Protein AF-C2ELB5-F1 (afdb_monomer_lite)

Sequence (80 aa):
GDGGLFNGILARYLSLVVECVPTPGRHGTEAVAIARRIVLATAEQVWRFRLEVDGLPVFSADWSKDATMPQAGGLVGATI

Secondary structure (DSSP, 8-state):
-THHHHHHHHHHHHHHHHHH----HHHHHHHHHHHHHHHHHHHHHHHHTPEEETTEEE--SSTTS--------S------

Structure (mmCIF, N/CA/C/O backbone):
data_AF-C2ELB5-F1
#
_entry.id   AF-C2ELB5-F1
#
loop_
_atom_site.group_PDB
_atom_site.id
_atom_site.type_symbol
_atom_site.label_atom_id
_atom_site.label_alt_id
_atom_site.label_comp_id
_atom_site.label_asym_id
_atom_site.label_entity_id
_atom_site.label_seq_id
_atom_site.pdbx_PDB_ins_code
_atom_site.Cartn_x
_atom_site.Cartn_y
_atom_site.Cartn_z
_atom_site.occupancy
_atom_site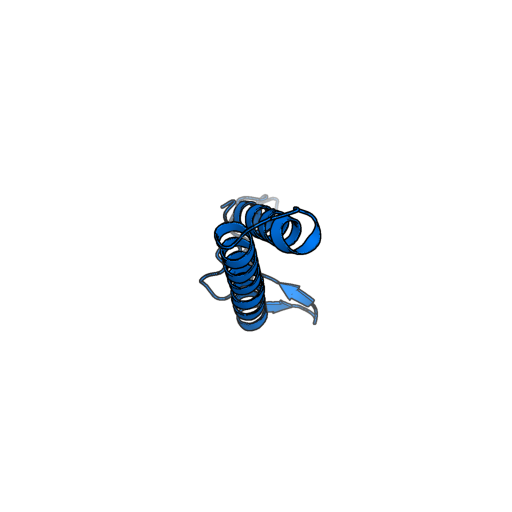.B_iso_or_equiv
_atom_site.auth_seq_id
_atom_site.auth_comp_id
_atom_site.auth_asym_id
_atom_site.auth_atom_id
_atom_site.pdbx_PDB_model_num
ATOM 1 N N . GLY A 1 1 ? 14.834 9.408 -6.917 1.00 67.94 1 GLY A N 1
ATOM 2 C CA . GLY A 1 1 ? 14.825 10.005 -5.565 1.00 67.94 1 GLY A CA 1
ATOM 3 C C . GLY A 1 1 ? 14.115 9.078 -4.595 1.00 67.94 1 GLY A C 1
ATOM 4 O O . GLY A 1 1 ? 13.721 7.996 -5.013 1.00 67.94 1 GLY A O 1
ATOM 5 N N . ASP A 1 2 ? 13.900 9.517 -3.352 1.00 76.25 2 ASP A N 1
ATOM 6 C CA . ASP A 1 2 ? 13.422 8.681 -2.226 1.00 76.25 2 ASP A CA 1
ATOM 7 C C . ASP A 1 2 ? 11.896 8.469 -2.172 1.00 76.25 2 ASP A C 1
ATOM 9 O O . ASP A 1 2 ? 11.361 7.993 -1.171 1.00 76.25 2 ASP A O 1
ATOM 13 N N . GLY A 1 3 ? 11.168 8.812 -3.241 1.00 78.94 3 GLY A N 1
ATOM 14 C CA . GLY A 1 3 ? 9.702 8.725 -3.289 1.00 78.94 3 GLY A CA 1
ATOM 15 C C . GLY A 1 3 ? 9.170 7.339 -2.913 1.00 78.94 3 GLY A C 1
ATOM 16 O O . GLY A 1 3 ? 8.255 7.229 -2.101 1.00 78.94 3 GLY A O 1
ATOM 17 N N . GLY A 1 4 ? 9.814 6.275 -3.402 1.00 87.06 4 GLY A N 1
ATOM 18 C CA . GLY A 1 4 ? 9.443 4.898 -3.073 1.00 87.06 4 GLY A CA 1
ATOM 19 C C . GLY A 1 4 ? 9.623 4.555 -1.589 1.00 87.06 4 GLY A C 1
ATOM 20 O O . GLY A 1 4 ? 8.800 3.834 -1.028 1.00 87.06 4 GLY A O 1
ATOM 21 N N . LEU A 1 5 ? 10.647 5.113 -0.929 1.00 90.50 5 LEU A N 1
ATOM 22 C CA . LEU A 1 5 ? 10.891 4.901 0.500 1.00 90.50 5 LEU A CA 1
ATOM 23 C C . LEU A 1 5 ? 9.791 5.555 1.342 1.00 90.50 5 LEU A C 1
ATOM 25 O O . LEU A 1 5 ? 9.197 4.896 2.195 1.00 90.50 5 LEU A O 1
ATOM 29 N N . PHE A 1 6 ? 9.485 6.829 1.085 1.00 92.88 6 PHE A N 1
ATOM 30 C CA . PHE A 1 6 ? 8.437 7.538 1.825 1.00 92.88 6 PHE A CA 1
ATOM 31 C C . PHE A 1 6 ? 7.055 6.931 1.589 1.00 92.88 6 PHE A C 1
ATOM 33 O O . PHE A 1 6 ? 6.298 6.749 2.544 1.00 92.88 6 PHE A O 1
ATOM 40 N N . ASN A 1 7 ? 6.753 6.536 0.352 1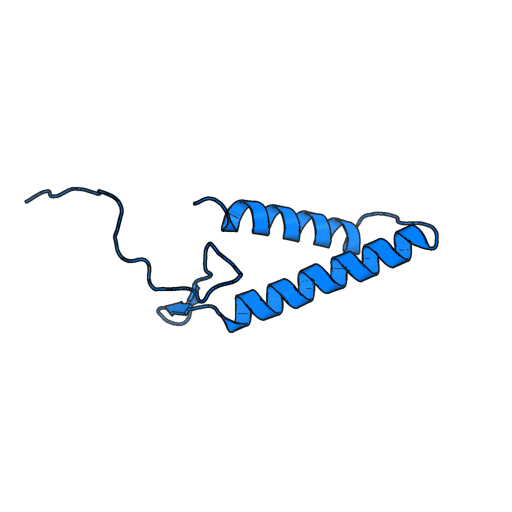.00 93.38 7 ASN A N 1
ATOM 41 C CA . ASN A 1 7 ? 5.510 5.845 0.032 1.00 93.38 7 ASN A CA 1
ATOM 42 C C . ASN A 1 7 ? 5.403 4.496 0.766 1.00 93.38 7 ASN A C 1
ATOM 44 O O . ASN A 1 7 ? 4.349 4.171 1.313 1.00 93.38 7 ASN A O 1
ATOM 48 N N . GLY A 1 8 ? 6.504 3.741 0.855 1.00 94.25 8 GLY A N 1
ATOM 49 C CA . GLY A 1 8 ? 6.565 2.496 1.624 1.00 94.25 8 GLY A CA 1
ATOM 50 C C . GLY A 1 8 ? 6.344 2.703 3.126 1.00 94.25 8 GLY A C 1
ATOM 51 O O . GLY A 1 8 ? 5.586 1.958 3.751 1.00 94.25 8 GLY A O 1
ATOM 52 N N . ILE A 1 9 ? 6.949 3.742 3.706 1.00 96.81 9 ILE A N 1
ATOM 53 C CA . ILE A 1 9 ? 6.751 4.113 5.115 1.00 96.81 9 ILE A CA 1
ATOM 54 C C . ILE A 1 9 ? 5.286 4.490 5.370 1.00 96.81 9 ILE A C 1
ATOM 56 O O . ILE A 1 9 ? 4.686 4.001 6.329 1.00 96.81 9 ILE A O 1
ATOM 60 N N . LEU A 1 10 ? 4.692 5.312 4.501 1.00 96.12 10 LEU A N 1
ATOM 61 C CA . LEU A 1 10 ? 3.285 5.693 4.598 1.00 96.12 10 LEU A CA 1
ATOM 62 C C . LEU A 1 10 ? 2.369 4.465 4.539 1.00 96.12 10 LEU A C 1
ATOM 64 O O . LEU A 1 10 ? 1.520 4.298 5.413 1.00 96.12 10 LEU A O 1
ATOM 68 N N . ALA A 1 11 ? 2.570 3.582 3.557 1.00 97.00 11 ALA A N 1
ATOM 69 C CA . ALA A 1 11 ? 1.781 2.361 3.416 1.00 97.00 11 ALA A CA 1
ATOM 70 C C . ALA A 1 11 ? 1.874 1.483 4.674 1.00 97.00 11 ALA A C 1
ATOM 72 O O . ALA A 1 11 ? 0.854 1.009 5.171 1.00 97.00 11 ALA A O 1
ATOM 73 N N . ARG A 1 12 ? 3.076 1.332 5.250 1.00 97.12 12 ARG A N 1
ATOM 74 C CA . ARG A 1 12 ? 3.279 0.583 6.499 1.00 97.12 12 ARG A CA 1
ATOM 75 C C . ARG A 1 12 ? 2.477 1.170 7.661 1.00 97.12 12 ARG A C 1
ATOM 77 O O . ARG A 1 12 ? 1.833 0.415 8.387 1.00 97.12 12 ARG A O 1
ATOM 84 N N . TYR A 1 13 ? 2.510 2.488 7.851 1.00 97.56 13 TYR A N 1
ATOM 85 C CA . TYR A 1 13 ? 1.786 3.124 8.954 1.00 97.56 13 TYR A CA 1
ATOM 86 C C . TYR A 1 13 ? 0.269 3.103 8.757 1.00 97.56 13 TYR A C 1
ATOM 88 O O . TYR A 1 13 ? -0.453 2.863 9.722 1.00 97.56 13 TYR A O 1
ATOM 96 N N . LEU A 1 14 ? -0.227 3.272 7.529 1.00 97.94 14 LEU A N 1
ATOM 97 C CA . LEU A 1 14 ? -1.655 3.123 7.238 1.00 97.94 14 LEU A CA 1
ATOM 98 C C . LEU A 1 14 ? -2.139 1.692 7.502 1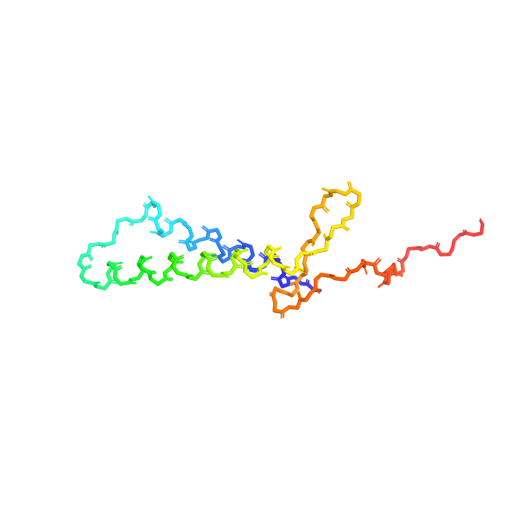.00 97.94 14 LEU A C 1
ATOM 100 O O . LEU A 1 14 ? -3.193 1.513 8.106 1.00 97.94 14 LEU A O 1
ATOM 104 N N . SER A 1 15 ? -1.355 0.676 7.136 1.00 98.12 15 SER A N 1
ATOM 105 C CA . SER A 1 15 ? -1.670 -0.716 7.476 1.00 98.12 15 SER A CA 1
ATOM 106 C C . SER A 1 15 ? -1.682 -0.949 8.988 1.00 98.12 15 SER A C 1
ATOM 108 O O . SER A 1 15 ? -2.565 -1.630 9.497 1.00 98.12 15 SER A O 1
ATOM 110 N N . LEU A 1 16 ? -0.763 -0.332 9.737 1.00 97.19 16 LEU A N 1
ATOM 111 C CA . LEU A 1 16 ? -0.746 -0.431 11.198 1.00 97.19 16 LEU A CA 1
ATOM 112 C C . LEU A 1 16 ? -1.988 0.211 11.838 1.00 97.19 16 LEU A C 1
ATOM 114 O O . LEU A 1 16 ? -2.520 -0.334 12.802 1.00 97.19 16 LEU A O 1
ATOM 118 N N . VAL A 1 17 ? -2.490 1.318 11.278 1.00 95.94 17 VAL A N 1
ATOM 119 C CA . VAL A 1 17 ? -3.775 1.916 11.685 1.00 95.94 17 VAL A CA 1
ATOM 120 C C . VAL A 1 17 ? -4.933 0.941 11.477 1.00 95.94 17 VAL A C 1
ATOM 122 O O . VAL A 1 17 ? -5.804 0.849 12.337 1.00 95.94 17 VAL A O 1
ATOM 125 N N . VAL A 1 18 ? -4.939 0.205 10.363 1.00 96.69 18 VAL A N 1
ATOM 126 C CA . VAL A 1 18 ? -6.002 -0.760 10.043 1.00 96.69 18 VAL A CA 1
ATOM 127 C C . VAL A 1 18 ? -5.971 -1.983 10.965 1.00 96.69 18 VAL A C 1
ATOM 129 O O . VAL A 1 18 ? -7.035 -2.464 11.347 1.00 96.69 18 VAL A O 1
ATOM 132 N N . GLU A 1 19 ? -4.781 -2.475 11.315 1.00 95.81 19 GLU A N 1
ATOM 133 C CA . GLU A 1 19 ? -4.612 -3.757 12.017 1.00 95.81 19 GLU A CA 1
ATOM 134 C C . GLU A 1 19 ? -4.494 -3.629 13.540 1.00 95.81 19 GLU A C 1
ATOM 136 O O . GLU A 1 19 ? -4.922 -4.515 14.276 1.00 95.81 19 GLU A O 1
ATOM 141 N N . CYS A 1 20 ? -3.865 -2.563 14.039 1.00 91.19 20 CYS A N 1
ATOM 142 C CA . CYS A 1 20 ? -3.339 -2.559 15.406 1.00 91.19 20 CYS A CA 1
ATOM 143 C C . CYS A 1 20 ? -3.775 -1.367 16.258 1.00 91.19 20 CYS A C 1
ATOM 145 O O . CYS A 1 20 ? -3.518 -1.383 17.461 1.00 91.19 20 CYS A O 1
ATOM 147 N N . VAL A 1 21 ? -4.394 -0.331 15.684 1.00 85.06 21 VAL A N 1
ATOM 148 C CA . VAL A 1 21 ? -4.749 0.881 16.438 1.00 85.06 21 VAL A CA 1
ATOM 149 C C . VAL A 1 21 ? -6.215 0.824 16.875 1.00 85.06 21 VAL A C 1
ATOM 151 O O . VAL A 1 21 ? -7.110 0.870 16.026 1.00 85.06 21 VAL A O 1
ATOM 154 N N . PRO A 1 22 ? -6.503 0.789 18.193 1.00 89.31 22 PRO A N 1
ATOM 155 C CA . PRO A 1 22 ? -7.858 0.975 18.691 1.00 89.31 22 PRO A CA 1
ATOM 156 C C . PRO A 1 22 ? -8.371 2.360 18.288 1.00 89.31 22 PRO A C 1
ATOM 158 O O . PRO A 1 22 ? -7.840 3.386 18.709 1.00 89.31 22 PRO A O 1
ATOM 161 N N . THR A 1 23 ? -9.412 2.393 17.465 1.00 85.94 23 THR A N 1
ATOM 162 C CA . THR A 1 23 ? -9.964 3.617 16.869 1.00 85.94 23 THR A CA 1
ATOM 163 C C . THR A 1 23 ? -11.445 3.762 17.241 1.00 85.94 23 THR A C 1
ATOM 165 O O . THR A 1 23 ? -12.330 3.552 16.409 1.00 85.94 23 THR A O 1
ATOM 168 N N . PRO A 1 24 ? -11.759 4.077 18.514 1.00 88.19 24 PRO A N 1
ATOM 169 C CA . PRO A 1 24 ? -13.138 4.123 18.981 1.00 88.19 24 PRO A CA 1
ATOM 170 C C . PRO A 1 24 ? -13.927 5.278 18.348 1.00 88.19 24 PRO A C 1
ATOM 172 O O . PRO A 1 24 ? -13.398 6.348 18.043 1.00 88.19 24 PRO A O 1
ATOM 175 N N . GLY A 1 25 ? -15.235 5.069 18.205 1.00 94.31 25 GLY A N 1
ATOM 176 C CA . GLY A 1 25 ? -16.168 6.076 17.707 1.00 94.31 25 GLY A CA 1
ATOM 177 C C . GLY A 1 25 ? -16.158 6.260 16.185 1.00 94.31 25 GLY A C 1
ATOM 178 O O . GLY A 1 25 ? -15.370 5.667 15.446 1.00 94.31 25 GLY A O 1
ATOM 179 N N . ARG A 1 26 ? -17.076 7.112 15.710 1.00 94.19 26 ARG A N 1
ATOM 180 C CA . ARG A 1 26 ? -17.346 7.333 14.279 1.00 94.19 26 ARG A CA 1
ATOM 181 C C . ARG A 1 26 ? -16.101 7.758 13.495 1.00 94.19 26 ARG A C 1
ATOM 183 O O . ARG A 1 26 ? -15.800 7.156 12.472 1.00 94.19 26 ARG A O 1
ATOM 190 N N . HIS A 1 27 ? -15.360 8.746 13.995 1.00 93.25 27 HIS A N 1
ATOM 191 C CA . HIS A 1 27 ? -14.152 9.245 13.328 1.00 93.25 27 HIS A CA 1
ATOM 192 C C . HIS A 1 27 ? -13.053 8.182 13.233 1.00 93.25 27 HIS A C 1
ATOM 194 O O . HIS A 1 27 ? -12.357 8.113 12.225 1.00 93.25 27 HIS A O 1
ATOM 200 N N . GLY A 1 28 ? -12.924 7.322 14.248 1.00 95.00 28 GLY A N 1
ATOM 201 C CA . GLY A 1 28 ? -11.983 6.208 14.220 1.00 95.00 28 GLY A CA 1
ATOM 202 C C . GLY A 1 28 ? -12.337 5.179 13.146 1.00 95.00 28 GLY A C 1
ATOM 203 O O . GLY A 1 28 ? -11.489 4.804 12.339 1.00 95.00 28 GLY A O 1
ATOM 204 N N . THR A 1 29 ? -13.618 4.806 13.063 1.00 94.69 29 THR A N 1
ATOM 205 C CA . THR A 1 29 ? -14.115 3.887 12.024 1.00 94.69 29 THR A CA 1
ATOM 206 C C . THR A 1 29 ? -13.923 4.463 10.615 1.00 94.69 29 THR A C 1
ATOM 208 O O . THR A 1 29 ? -13.480 3.753 9.711 1.00 94.69 29 THR A O 1
ATOM 211 N N . GLU A 1 30 ? -14.203 5.757 10.424 1.00 96.50 30 GLU A N 1
ATOM 212 C CA . GLU A 1 30 ? -13.977 6.453 9.149 1.00 96.50 30 GLU A CA 1
ATOM 213 C C . GLU A 1 30 ? -12.489 6.490 8.777 1.00 96.50 30 GLU A C 1
ATOM 215 O O . GLU A 1 30 ? -12.137 6.191 7.635 1.00 96.50 30 GLU A O 1
ATOM 220 N N . ALA A 1 31 ? -11.606 6.772 9.738 1.00 95.81 31 ALA A N 1
ATOM 221 C CA . ALA A 1 31 ? -10.164 6.779 9.514 1.00 95.81 31 ALA A CA 1
ATOM 222 C C . ALA A 1 31 ? -9.636 5.401 9.081 1.00 95.81 31 ALA A C 1
ATOM 224 O O . ALA A 1 31 ? -8.879 5.321 8.114 1.00 95.81 31 ALA A O 1
ATOM 225 N N . VAL A 1 32 ? -10.077 4.312 9.726 1.00 97.38 32 VAL A N 1
ATOM 226 C CA . VAL A 1 32 ? -9.702 2.941 9.329 1.00 97.38 32 VAL A CA 1
ATOM 227 C C . VAL A 1 32 ? -10.202 2.612 7.924 1.00 97.38 32 VAL A C 1
ATOM 229 O O . VAL A 1 32 ? -9.458 2.042 7.124 1.00 97.38 32 VAL A O 1
ATOM 232 N N . ALA A 1 33 ? -11.439 2.988 7.590 1.00 96.94 33 ALA A N 1
ATOM 233 C CA . ALA A 1 33 ? -11.996 2.750 6.261 1.00 96.94 33 ALA A CA 1
ATOM 234 C C . ALA A 1 33 ? -11.204 3.487 5.166 1.00 96.94 33 ALA A C 1
ATOM 236 O O . ALA A 1 33 ? -10.893 2.903 4.124 1.00 96.94 33 ALA A O 1
ATOM 237 N N . ILE A 1 34 ? -10.833 4.746 5.416 1.00 97.94 34 ILE A N 1
ATOM 238 C CA . ILE A 1 34 ? -10.014 5.549 4.502 1.00 97.94 34 ILE A CA 1
ATOM 239 C C . ILE A 1 34 ? -8.609 4.950 4.372 1.00 97.94 34 ILE A C 1
ATOM 241 O O . ILE A 1 34 ? -8.150 4.736 3.251 1.00 97.94 34 ILE A O 1
ATOM 245 N N . ALA A 1 35 ? -7.950 4.618 5.487 1.00 98.12 35 ALA A N 1
ATOM 246 C CA . ALA A 1 35 ? -6.615 4.020 5.482 1.00 98.12 35 ALA A CA 1
ATOM 247 C C . ALA A 1 35 ? -6.587 2.709 4.683 1.00 98.12 35 ALA A C 1
ATOM 249 O O . ALA A 1 35 ? -5.748 2.543 3.796 1.00 98.12 35 ALA A O 1
ATOM 250 N N . ARG A 1 36 ? -7.566 1.821 4.911 1.00 98.31 36 ARG A N 1
ATOM 251 C CA . ARG A 1 36 ? -7.718 0.571 4.154 1.00 98.31 36 ARG A CA 1
ATOM 252 C C . ARG A 1 36 ? -7.883 0.834 2.660 1.00 98.31 36 ARG A C 1
ATOM 254 O O . ARG A 1 36 ? -7.228 0.179 1.851 1.00 98.31 36 ARG A O 1
ATOM 261 N N . ARG A 1 37 ? -8.740 1.789 2.286 1.00 98.50 37 ARG A N 1
ATOM 262 C CA . ARG A 1 37 ? -8.968 2.139 0.878 1.00 98.50 37 ARG A CA 1
ATOM 263 C C . ARG A 1 37 ? -7.691 2.646 0.214 1.00 98.50 37 ARG A C 1
ATOM 265 O O . ARG A 1 37 ? -7.400 2.222 -0.898 1.00 98.50 37 ARG A O 1
ATOM 272 N N . ILE A 1 38 ? -6.939 3.517 0.887 1.00 98.00 38 ILE A N 1
ATOM 273 C CA . ILE A 1 38 ? -5.676 4.051 0.362 1.00 98.00 38 ILE A CA 1
ATOM 274 C C . ILE A 1 38 ? -4.675 2.917 0.142 1.00 98.00 38 ILE A C 1
ATOM 276 O O . ILE A 1 38 ? -4.119 2.821 -0.949 1.00 98.00 38 ILE A O 1
ATOM 280 N N . VAL A 1 39 ? -4.477 2.038 1.132 1.00 97.81 39 VAL A N 1
ATOM 281 C CA . VAL A 1 39 ? -3.515 0.927 1.033 1.00 97.81 39 VAL A CA 1
ATOM 282 C C . VAL A 1 39 ? -3.857 0.009 -0.138 1.00 97.81 39 VAL A C 1
ATOM 284 O O . VAL A 1 39 ? -2.991 -0.256 -0.968 1.00 97.81 39 VAL A O 1
ATOM 287 N N . LEU A 1 40 ? -5.112 -0.435 -0.241 1.00 98.12 40 LEU A N 1
ATOM 288 C CA . LEU A 1 40 ? -5.525 -1.371 -1.288 1.00 98.12 40 LEU A CA 1
ATOM 289 C C . LEU A 1 40 ? -5.466 -0.746 -2.685 1.00 98.12 40 LEU A C 1
ATOM 291 O O . LEU A 1 40 ? -4.898 -1.353 -3.587 1.00 98.12 40 LEU A O 1
ATOM 295 N N . ALA A 1 41 ? -5.987 0.473 -2.857 1.00 97.81 41 ALA A N 1
ATOM 296 C CA . ALA A 1 41 ? -5.954 1.158 -4.150 1.00 97.81 41 ALA A CA 1
ATOM 297 C C . ALA A 1 41 ? -4.514 1.440 -4.608 1.00 97.81 41 ALA A C 1
ATOM 299 O O . ALA A 1 41 ? -4.179 1.261 -5.777 1.00 97.81 41 ALA A O 1
ATOM 300 N N . THR A 1 42 ? -3.644 1.832 -3.674 1.00 96.00 42 THR A N 1
ATOM 301 C CA . THR A 1 42 ? -2.227 2.069 -3.969 1.00 96.00 42 THR A CA 1
ATOM 302 C C . THR A 1 42 ? -1.520 0.766 -4.335 1.00 96.00 42 THR A C 1
ATOM 304 O O . THR A 1 42 ? -0.793 0.731 -5.324 1.00 96.00 42 THR A O 1
ATOM 307 N N . ALA A 1 43 ? -1.750 -0.317 -3.585 1.00 96.19 43 ALA A N 1
ATOM 308 C CA . ALA A 1 43 ? -1.165 -1.622 -3.880 1.00 96.19 43 ALA A CA 1
ATOM 309 C C . ALA A 1 43 ? -1.606 -2.144 -5.255 1.00 96.19 43 ALA A C 1
ATOM 311 O O . ALA A 1 43 ? -0.766 -2.607 -6.021 1.00 96.19 43 ALA A O 1
ATOM 312 N N . GLU A 1 44 ? -2.892 -2.015 -5.594 1.00 97.12 44 GLU A N 1
ATOM 313 C CA . GLU A 1 44 ? -3.419 -2.382 -6.910 1.00 97.12 44 GLU A CA 1
ATOM 314 C C . GLU A 1 44 ? -2.722 -1.602 -8.031 1.00 97.12 44 GLU A C 1
ATOM 316 O O . GLU A 1 44 ? -2.249 -2.199 -8.999 1.00 97.12 44 GLU A O 1
ATOM 321 N N . GLN A 1 45 ? -2.605 -0.279 -7.884 1.00 95.69 45 GLN A N 1
ATOM 322 C CA . GLN A 1 45 ? -1.945 0.573 -8.870 1.00 95.69 45 GLN A CA 1
ATOM 323 C C . GLN A 1 45 ? -0.468 0.195 -9.043 1.00 95.69 45 GLN A C 1
ATOM 325 O O . GLN A 1 45 ? -0.017 -0.047 -10.161 1.00 95.69 45 GLN A O 1
ATOM 330 N N . VAL A 1 46 ? 0.275 0.070 -7.943 1.00 95.31 46 VAL A N 1
ATOM 331 C CA . VAL A 1 46 ? 1.697 -0.305 -7.964 1.00 95.31 46 VAL A CA 1
ATOM 332 C C . VAL A 1 46 ? 1.896 -1.687 -8.586 1.00 95.31 46 VAL A C 1
ATOM 334 O O . VAL A 1 46 ? 2.823 -1.879 -9.370 1.00 95.31 46 VAL A O 1
ATOM 337 N N . TRP A 1 47 ? 1.010 -2.642 -8.296 1.00 96.38 47 TRP A N 1
ATOM 338 C CA . TRP A 1 47 ? 1.080 -3.975 -8.886 1.00 96.38 47 TRP A CA 1
ATOM 339 C C . TRP A 1 47 ? 0.777 -3.957 -10.380 1.00 96.38 47 TRP A C 1
ATOM 341 O O . TRP A 1 47 ? 1.459 -4.622 -11.156 1.00 96.38 47 TRP A O 1
ATOM 351 N N . ARG A 1 48 ? -0.225 -3.186 -10.804 1.00 96.69 48 ARG A N 1
ATOM 352 C CA . ARG A 1 48 ? -0.614 -3.060 -12.212 1.00 96.69 48 ARG A CA 1
ATOM 353 C C . ARG A 1 48 ? 0.493 -2.456 -13.074 1.00 96.69 48 ARG A C 1
ATOM 355 O O . ARG A 1 48 ? 0.675 -2.907 -14.198 1.00 96.69 48 ARG A O 1
ATOM 362 N N . PHE A 1 49 ? 1.211 -1.468 -12.548 1.00 95.25 49 PHE A N 1
ATOM 363 C CA . PHE A 1 49 ? 2.237 -0.707 -13.270 1.00 95.25 49 PHE A CA 1
ATOM 364 C C . PHE A 1 49 ? 3.672 -1.158 -12.954 1.00 95.25 49 PHE A C 1
ATOM 366 O O . PHE A 1 49 ? 4.640 -0.448 -13.237 1.00 95.25 49 PHE A O 1
ATOM 373 N N . ARG A 1 50 ? 3.820 -2.349 -12.361 1.00 95.88 50 ARG A N 1
ATOM 374 C CA . ARG A 1 50 ? 5.119 -2.998 -12.169 1.00 95.88 50 ARG A CA 1
ATOM 375 C C . ARG A 1 50 ? 5.732 -3.382 -13.518 1.00 95.88 50 ARG A C 1
ATOM 377 O O . ARG A 1 50 ? 5.024 -3.735 -14.458 1.00 95.88 50 ARG A O 1
ATOM 384 N N . LEU A 1 51 ? 7.053 -3.397 -13.564 1.00 95.50 51 LEU A N 1
ATOM 385 C CA . LEU A 1 51 ? 7.827 -3.992 -14.643 1.00 95.50 51 LEU A CA 1
ATOM 386 C C . LEU A 1 51 ? 8.159 -5.424 -14.240 1.00 95.50 51 LEU A C 1
ATOM 388 O O . LEU A 1 51 ? 8.553 -5.657 -13.103 1.00 95.50 51 LEU A O 1
ATOM 392 N N . GLU A 1 52 ? 8.031 -6.381 -15.148 1.00 95.06 52 GLU A N 1
ATOM 393 C CA . GLU A 1 52 ? 8.536 -7.734 -14.915 1.00 95.06 52 GLU A CA 1
ATOM 394 C C . GLU A 1 52 ? 9.928 -7.876 -15.531 1.00 95.06 52 GLU A C 1
ATOM 396 O O . GLU A 1 52 ? 10.120 -7.610 -16.717 1.00 95.06 52 GLU A O 1
ATOM 401 N N . VAL A 1 53 ? 10.902 -8.280 -14.716 1.00 93.25 53 VAL A N 1
ATOM 402 C CA . VAL A 1 53 ? 12.287 -8.548 -15.125 1.00 93.25 53 VAL A CA 1
ATOM 403 C C . VAL A 1 53 ? 12.641 -9.943 -14.633 1.00 93.25 53 VAL A C 1
ATOM 405 O O . VAL A 1 53 ? 12.549 -10.210 -13.437 1.00 93.25 53 VAL A O 1
ATOM 408 N N . ASP A 1 54 ? 12.981 -10.847 -15.553 1.00 92.56 54 ASP A N 1
ATOM 409 C CA . ASP A 1 54 ? 13.289 -12.255 -15.255 1.00 92.56 54 ASP A CA 1
ATOM 410 C C . ASP A 1 54 ? 12.215 -12.960 -14.398 1.00 92.56 54 ASP A C 1
ATOM 412 O O . ASP A 1 54 ? 12.507 -13.776 -13.526 1.00 92.56 54 ASP A O 1
ATOM 416 N N . GLY A 1 55 ? 10.940 -12.620 -14.626 1.00 93.12 55 GLY A N 1
ATOM 417 C CA . GLY A 1 55 ? 9.799 -13.165 -13.880 1.00 93.12 55 GLY A CA 1
ATOM 418 C C . GLY A 1 55 ? 9.595 -12.57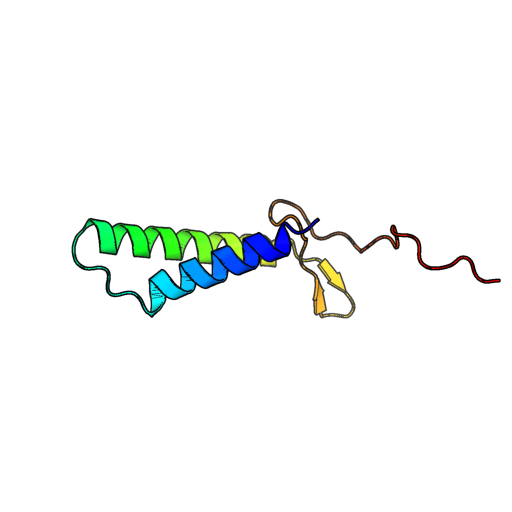1 -12.480 1.00 93.12 55 GLY A C 1
ATOM 419 O O . GLY A 1 55 ? 8.697 -13.009 -11.763 1.00 93.12 55 GLY A O 1
ATOM 420 N N . LEU A 1 56 ? 10.388 -11.570 -12.085 1.00 94.12 56 LEU A N 1
ATOM 421 C CA . LEU A 1 56 ? 10.262 -10.866 -10.811 1.00 94.12 56 LEU A CA 1
ATOM 422 C C . LEU A 1 56 ? 9.712 -9.446 -11.001 1.00 94.12 56 LEU A C 1
ATOM 424 O O . LEU A 1 56 ? 10.030 -8.778 -11.988 1.00 94.12 56 LEU A O 1
ATOM 428 N N . PRO A 1 57 ? 8.898 -8.949 -10.054 1.00 94.44 57 PRO A N 1
ATOM 429 C CA . PRO A 1 57 ? 8.339 -7.613 -10.141 1.00 94.44 57 PRO A CA 1
ATOM 430 C C . PRO A 1 57 ? 9.360 -6.550 -9.715 1.00 94.44 57 PRO A C 1
ATOM 432 O O . PRO A 1 57 ? 9.958 -6.620 -8.642 1.00 94.44 57 PRO A O 1
ATOM 435 N N . VAL A 1 58 ? 9.491 -5.512 -10.531 1.00 92.69 58 VAL A N 1
ATOM 436 C CA . VAL A 1 58 ? 10.218 -4.277 -10.246 1.00 92.69 58 VAL A CA 1
ATOM 437 C C . VAL A 1 58 ? 9.203 -3.143 -10.161 1.00 92.69 58 VAL A C 1
ATOM 439 O O . VAL A 1 58 ? 8.418 -2.917 -11.081 1.00 92.69 58 VAL A O 1
ATOM 442 N N . PHE A 1 59 ? 9.217 -2.416 -9.048 1.00 91.69 59 PHE A N 1
ATOM 443 C CA . PHE A 1 59 ? 8.296 -1.311 -8.796 1.00 91.69 59 PHE A CA 1
ATOM 444 C C . PHE A 1 59 ? 8.985 0.037 -9.001 1.00 91.69 59 PHE A C 1
ATOM 446 O O . PHE A 1 59 ? 10.156 0.212 -8.662 1.00 91.69 59 PHE A O 1
ATOM 453 N N . SER A 1 60 ? 8.241 1.006 -9.536 1.00 90.69 60 SER A N 1
ATOM 454 C CA . SER A 1 60 ? 8.724 2.373 -9.730 1.00 90.69 60 SER A CA 1
ATOM 455 C C . SER A 1 60 ? 9.016 3.054 -8.387 1.00 90.69 60 SER A C 1
ATOM 457 O O . SER A 1 60 ? 8.350 2.796 -7.384 1.00 90.69 60 SER A O 1
ATOM 459 N N . ALA A 1 61 ? 9.972 3.986 -8.369 1.00 88.94 61 ALA A N 1
ATOM 460 C CA . ALA A 1 61 ? 10.138 4.912 -7.245 1.00 88.94 61 ALA A CA 1
ATOM 461 C C . ALA A 1 61 ? 9.031 5.988 -7.207 1.00 88.94 61 ALA A C 1
ATOM 463 O O . ALA A 1 61 ? 8.790 6.588 -6.162 1.00 88.94 61 ALA A O 1
ATOM 464 N N . ASP A 1 62 ? 8.365 6.230 -8.337 1.00 90.56 62 ASP A N 1
ATOM 465 C CA . ASP A 1 62 ? 7.180 7.076 -8.463 1.00 90.56 62 ASP A CA 1
ATOM 466 C C . ASP A 1 62 ? 5.975 6.179 -8.770 1.00 90.56 62 ASP A C 1
ATOM 468 O O . ASP A 1 62 ? 5.793 5.732 -9.899 1.00 90.56 62 ASP A O 1
ATOM 472 N N . TRP A 1 63 ? 5.157 5.902 -7.754 1.00 90.81 63 TRP A N 1
ATOM 473 C CA . TRP A 1 63 ? 4.013 4.982 -7.842 1.00 90.81 63 TRP A CA 1
ATOM 474 C C . TRP A 1 63 ? 2.856 5.503 -8.707 1.00 90.81 63 TRP A C 1
ATOM 476 O O . TRP A 1 63 ? 1.891 4.778 -8.941 1.00 90.81 63 TRP A O 1
ATOM 486 N N . SER A 1 64 ? 2.944 6.744 -9.198 1.00 89.62 64 SER A N 1
ATOM 487 C CA . SER A 1 64 ? 2.008 7.285 -10.189 1.00 89.62 64 SER A CA 1
ATOM 488 C C . SER A 1 64 ? 2.386 6.946 -11.634 1.00 89.62 64 SER A C 1
ATOM 490 O O . SER A 1 64 ? 1.621 7.251 -12.547 1.00 89.62 64 SER A O 1
ATOM 492 N N . LYS A 1 65 ? 3.552 6.325 -11.844 1.00 90.75 65 LYS A N 1
ATOM 493 C CA . LYS A 1 65 ? 4.110 6.010 -13.159 1.00 90.75 65 LYS A CA 1
ATOM 494 C C . LYS A 1 65 ? 4.494 4.544 -13.268 1.00 90.75 65 LYS A C 1
ATOM 496 O O . LYS A 1 65 ? 4.860 3.904 -12.281 1.00 90.75 65 LYS A O 1
ATOM 501 N N . ASP A 1 66 ? 4.498 4.072 -14.503 1.00 93.12 66 ASP A N 1
ATOM 502 C CA . ASP A 1 66 ? 5.030 2.775 -14.891 1.00 93.12 66 ASP A CA 1
ATOM 503 C C . ASP A 1 66 ? 6.478 2.621 -14.428 1.00 93.12 66 ASP A C 1
ATOM 505 O O . ASP A 1 66 ? 7.299 3.540 -14.531 1.00 93.12 66 ASP A O 1
ATOM 509 N N . ALA A 1 67 ? 6.798 1.436 -13.914 1.00 92.81 67 ALA A N 1
ATOM 510 C CA . ALA A 1 67 ? 8.177 1.074 -13.668 1.00 92.81 67 ALA A CA 1
ATOM 511 C C . ALA A 1 67 ? 8.905 0.947 -15.010 1.00 92.81 67 ALA A C 1
ATOM 513 O O . ALA A 1 67 ? 8.503 0.204 -15.903 1.00 92.81 67 ALA A O 1
ATOM 514 N N . THR A 1 68 ? 10.002 1.676 -15.148 1.00 89.38 68 THR A N 1
ATOM 515 C CA . THR A 1 68 ? 10.878 1.592 -16.313 1.00 89.38 68 THR A CA 1
ATOM 516 C C . THR A 1 68 ? 12.129 0.819 -15.947 1.00 89.38 68 THR A C 1
ATOM 518 O O . THR A 1 68 ? 12.578 0.881 -14.799 1.00 89.38 68 THR A O 1
ATOM 521 N N . MET A 1 69 ? 12.733 0.137 -16.923 1.00 84.62 69 MET A N 1
ATOM 522 C CA . MET A 1 69 ? 14.023 -0.506 -16.701 1.00 84.62 69 MET A CA 1
ATOM 523 C C . MET A 1 69 ? 15.009 0.549 -16.188 1.00 84.62 69 MET A C 1
ATOM 525 O O . MET A 1 69 ? 15.092 1.621 -16.800 1.00 84.62 69 MET A O 1
ATOM 529 N N . PRO A 1 70 ? 15.724 0.296 -15.078 1.00 70.88 70 PRO A N 1
ATOM 530 C CA . PRO A 1 70 ? 16.757 1.206 -14.624 1.00 70.88 70 PRO A CA 1
ATOM 531 C C . PRO A 1 70 ? 17.784 1.366 -15.746 1.00 70.88 70 PRO A C 1
ATOM 533 O O . PRO A 1 70 ? 18.578 0.468 -16.018 1.00 70.88 70 PRO A O 1
ATOM 536 N N . GLN A 1 71 ? 17.741 2.496 -16.447 1.00 69.62 71 GLN A N 1
ATOM 537 C CA . GLN A 1 71 ? 18.838 2.906 -17.309 1.00 69.62 71 GLN A CA 1
ATOM 538 C C . GLN A 1 71 ? 20.002 3.153 -16.350 1.00 69.62 71 GLN A C 1
ATOM 540 O O . GLN A 1 71 ? 19.835 3.904 -15.387 1.00 69.62 71 GLN A O 1
ATOM 545 N N . ALA A 1 72 ? 21.140 2.484 -16.545 1.00 57.88 72 ALA A N 1
ATOM 546 C CA . ALA A 1 72 ? 22.340 2.736 -15.755 1.00 57.88 72 ALA A CA 1
ATOM 547 C C . ALA A 1 72 ? 22.741 4.210 -15.941 1.00 57.88 72 ALA A C 1
ATOM 549 O O . ALA A 1 72 ? 23.384 4.589 -16.913 1.00 57.88 72 ALA A O 1
ATOM 550 N N . GLY A 1 73 ? 22.253 5.057 -15.042 1.00 53.94 73 GLY A N 1
ATOM 551 C CA . GLY A 1 73 ? 22.260 6.508 -15.162 1.00 53.94 73 GLY A CA 1
ATOM 552 C C . GLY A 1 73 ? 22.648 7.144 -13.840 1.00 53.94 73 GLY A C 1
ATOM 553 O O . GLY A 1 73 ? 21.939 7.994 -13.314 1.00 53.94 73 GLY A O 1
ATOM 554 N N . GLY A 1 74 ? 23.772 6.693 -13.294 1.00 43.19 74 GLY A N 1
ATOM 555 C CA . GLY A 1 74 ? 24.504 7.333 -12.210 1.00 43.19 74 GLY A CA 1
ATOM 556 C C . GLY A 1 74 ? 25.928 6.794 -12.240 1.00 43.19 74 GLY A C 1
ATOM 557 O O . GLY A 1 74 ? 26.096 5.580 -12.202 1.00 43.19 74 GLY A O 1
ATOM 558 N N . LEU A 1 75 ? 26.920 7.678 -12.395 1.00 52.16 75 LEU A N 1
ATOM 559 C CA . LEU A 1 75 ? 28.346 7.358 -12.539 1.00 52.16 75 LEU A CA 1
ATOM 560 C C . LEU A 1 75 ? 28.780 6.164 -11.669 1.00 52.16 75 LEU A C 1
ATOM 562 O O . LEU A 1 75 ? 28.996 6.313 -10.470 1.00 52.16 75 LEU A O 1
ATOM 566 N N . VAL A 1 76 ? 29.012 5.013 -12.294 1.00 45.88 76 VAL A N 1
ATOM 567 C CA . VAL A 1 76 ? 29.909 3.989 -11.760 1.00 45.88 76 VAL A CA 1
ATOM 568 C C . VAL A 1 76 ? 30.877 3.631 -12.877 1.00 45.88 76 VAL A C 1
ATOM 570 O O . VAL A 1 76 ? 30.555 2.863 -13.773 1.00 45.88 76 VAL A O 1
ATOM 573 N N . GLY A 1 77 ? 32.039 4.283 -12.817 1.00 39.28 77 GLY A N 1
ATOM 574 C CA . GLY A 1 77 ? 33.311 3.814 -13.359 1.00 39.28 77 GLY A CA 1
ATOM 575 C C . GLY A 1 77 ? 33.357 3.509 -14.850 1.00 39.28 77 GLY A C 1
ATOM 576 O O . GLY A 1 77 ? 33.219 2.361 -15.255 1.00 39.28 77 GLY A O 1
ATOM 577 N N . ALA A 1 78 ? 33.743 4.505 -15.648 1.00 46.50 78 ALA A N 1
ATOM 578 C CA . ALA A 1 78 ? 34.649 4.200 -16.744 1.00 46.50 78 ALA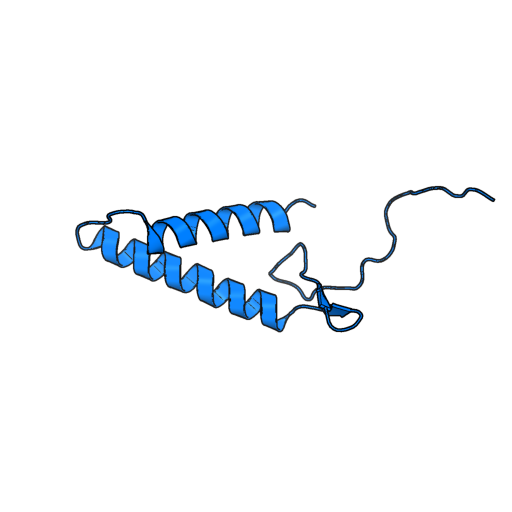 A CA 1
ATOM 579 C C . ALA A 1 78 ? 35.951 3.673 -16.118 1.00 46.50 78 ALA A C 1
ATOM 581 O O . ALA A 1 78 ? 36.773 4.458 -15.648 1.00 46.50 78 ALA A O 1
ATOM 582 N N . THR A 1 79 ? 36.108 2.355 -16.082 1.00 36.97 79 THR A N 1
ATOM 583 C CA . THR A 1 79 ? 37.425 1.730 -1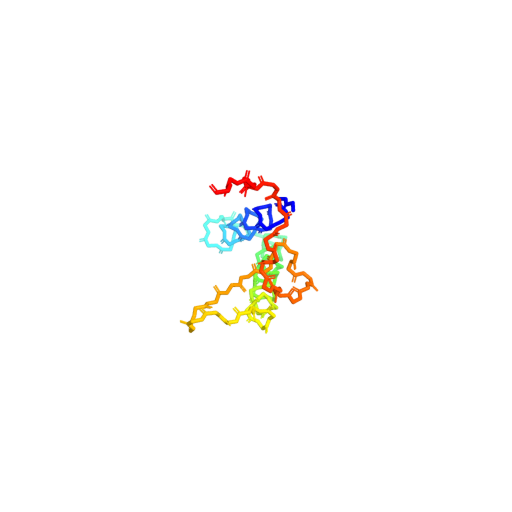6.010 1.00 36.97 79 THR A CA 1
ATOM 584 C C . THR A 1 79 ? 37.547 0.829 -17.225 1.00 36.97 79 THR A C 1
ATOM 586 O O . THR A 1 79 ? 36.699 -0.031 -17.459 1.00 36.97 79 THR A O 1
ATOM 589 N N . ILE A 1 80 ? 38.570 1.161 -18.008 1.00 44.38 80 ILE A N 1
ATOM 590 C CA . ILE A 1 80 ? 39.081 0.472 -19.193 1.00 44.38 80 ILE A CA 1
ATOM 591 C C . ILE A 1 80 ? 39.460 -0.968 -18.849 1.00 44.38 80 ILE A C 1
ATOM 593 O O . ILE A 1 80 ? 40.023 -1.164 -17.747 1.00 44.38 80 ILE A O 1
#

Radius of gyration: 17.41 Å; chains: 1; bounding box: 56×23×38 Å

Foldseek 3Di:
DQLLVVVVVLLVVLVCLLPPDDQDDDVSVVSNVVSVVCNVVLVVQQVVQWDADPNDTDGDSDSVHHDDDPDVPDDDDPDD

pLDDT: mean 87.48, std 15.92, range [36.97, 98.5]

Organism: NCBI:txid525365